Protein AF-A0A9W6DKL4-F1 (afdb_monomer_lite)

Foldseek 3Di:
DDDDPDPPPDDDPDDDDPPPPPPPPPPDDADADPLLVVLCVVFVKDKDKDWDQDPVQGIWIWIWIATNVRHTPDIDTRDRDPVSVNVVSNVCSNPVDPPPPPDDDPD

Structure (mmCIF, N/CA/C/O backbone):
data_AF-A0A9W6DKL4-F1
#
_entry.id   AF-A0A9W6DKL4-F1
#
loop_
_atom_site.group_PDB
_atom_site.id
_atom_site.type_symbol
_atom_site.label_atom_id
_atom_site.label_alt_id
_atom_site.label_comp_id
_atom_site.label_asym_id
_atom_site.label_entity_id
_atom_site.label_seq_id
_atom_site.pdbx_PDB_ins_code
_atom_site.Cartn_x
_atom_site.Cartn_y
_atom_site.Cartn_z
_atom_site.occupancy
_atom_site.B_iso_or_equiv
_atom_site.auth_seq_id
_atom_site.auth_comp_id
_atom_site.auth_asym_id
_atom_site.auth_atom_id
_atom_site.pdbx_PDB_model_num
ATOM 1 N N . MET A 1 1 ? 5.832 -33.072 57.964 1.00 39.38 1 MET A N 1
ATOM 2 C CA . MET A 1 1 ? 6.302 -31.949 57.126 1.00 39.38 1 MET A CA 1
ATOM 3 C C . MET A 1 1 ? 6.642 -32.528 55.763 1.00 39.38 1 MET A C 1
ATOM 5 O O . MET A 1 1 ? 7.641 -33.225 55.661 1.00 39.38 1 MET A O 1
ATOM 9 N N . SER A 1 2 ? 5.763 -32.367 54.771 1.00 40.06 2 SER A N 1
ATOM 10 C CA . SER A 1 2 ? 5.955 -32.940 53.431 1.00 40.06 2 SER A CA 1
ATOM 11 C C . SER A 1 2 ? 6.579 -31.891 52.517 1.00 40.06 2 SER A C 1
ATOM 13 O O . SER A 1 2 ? 5.973 -30.849 52.273 1.00 40.06 2 SER A O 1
ATOM 15 N N . ASN A 1 3 ? 7.796 -32.161 52.045 1.00 39.19 3 ASN A N 1
ATOM 16 C CA . ASN A 1 3 ? 8.484 -31.332 51.062 1.00 39.19 3 ASN A CA 1
ATOM 17 C C . ASN A 1 3 ? 7.786 -31.486 49.708 1.00 39.19 3 ASN A C 1
ATOM 19 O O . ASN A 1 3 ? 7.867 -32.538 49.076 1.00 39.19 3 ASN A O 1
ATOM 23 N N . TYR A 1 4 ? 7.102 -30.431 49.272 1.00 45.56 4 TYR A N 1
ATOM 24 C CA . TYR A 1 4 ? 6.665 -30.291 47.890 1.00 45.56 4 TYR A CA 1
ATOM 25 C C . TYR A 1 4 ? 7.901 -30.073 47.019 1.00 45.56 4 TYR A C 1
ATOM 27 O O . TYR A 1 4 ? 8.535 -29.021 47.060 1.00 45.56 4 TYR A O 1
ATOM 35 N N . ASN A 1 5 ? 8.263 -31.102 46.262 1.00 47.03 5 ASN A N 1
ATOM 36 C CA . ASN A 1 5 ? 9.305 -31.029 45.254 1.00 47.03 5 ASN A CA 1
ATOM 37 C C . ASN A 1 5 ? 8.652 -30.513 43.962 1.00 47.03 5 ASN A C 1
ATOM 39 O O . ASN A 1 5 ? 8.113 -31.289 43.176 1.00 47.03 5 ASN A O 1
ATOM 43 N N . SER A 1 6 ? 8.602 -29.192 43.790 1.00 51.09 6 SER A N 1
ATOM 44 C CA . SER A 1 6 ? 8.093 -28.576 42.564 1.00 51.09 6 SER A CA 1
ATOM 45 C C . SER A 1 6 ? 9.125 -28.753 41.451 1.00 51.09 6 SER A C 1
ATOM 47 O O . SER A 1 6 ? 10.129 -28.044 41.398 1.00 51.09 6 SER A O 1
ATOM 49 N N . SER A 1 7 ? 8.897 -29.717 40.560 1.00 53.91 7 SER A N 1
ATOM 50 C CA . SER A 1 7 ? 9.667 -29.861 39.325 1.00 53.91 7 SER A CA 1
ATOM 51 C C . SER A 1 7 ? 9.400 -28.656 38.417 1.00 53.91 7 SER A C 1
ATOM 53 O O . SER A 1 7 ? 8.356 -28.567 37.775 1.00 53.91 7 SER A O 1
ATOM 55 N N . ASN A 1 8 ? 10.346 -27.719 38.362 1.00 51.00 8 ASN A N 1
ATOM 56 C CA . ASN A 1 8 ? 10.349 -26.632 37.386 1.00 51.00 8 ASN A CA 1
ATOM 57 C C . ASN A 1 8 ? 10.599 -27.216 35.985 1.00 51.00 8 ASN A C 1
ATOM 59 O O . ASN A 1 8 ? 11.746 -27.396 35.580 1.00 51.00 8 ASN A O 1
ATOM 63 N N . MET A 1 9 ? 9.534 -27.526 35.242 1.00 50.66 9 MET A N 1
ATOM 64 C CA . MET A 1 9 ? 9.639 -27.813 33.809 1.00 50.66 9 MET A CA 1
ATOM 65 C C . MET A 1 9 ? 9.992 -26.518 33.075 1.00 50.66 9 MET A C 1
ATOM 67 O O . MET A 1 9 ? 9.141 -25.665 32.834 1.00 50.66 9 MET A O 1
ATOM 71 N N . ARG A 1 10 ? 11.273 -26.360 32.742 1.00 53.12 10 ARG A N 1
ATOM 72 C CA . ARG A 1 10 ? 11.759 -25.301 31.862 1.00 53.12 10 ARG A CA 1
ATOM 73 C C . ARG A 1 10 ? 11.658 -25.819 30.429 1.00 53.12 10 ARG A C 1
ATOM 75 O O . ARG A 1 10 ? 12.354 -26.759 30.066 1.00 53.12 10 ARG A O 1
ATOM 82 N N . ILE A 1 11 ? 10.754 -25.247 29.640 1.00 54.22 11 ILE A N 1
ATOM 83 C CA . ILE A 1 11 ? 10.677 -25.531 28.205 1.00 54.22 11 ILE A CA 1
ATOM 84 C C . ILE A 1 11 ? 11.804 -24.734 27.548 1.00 54.22 11 ILE A C 1
ATOM 86 O O . ILE A 1 11 ? 11.711 -23.515 27.414 1.00 54.22 11 ILE A O 1
ATOM 90 N N . GLU A 1 12 ? 12.891 -25.408 27.191 1.00 52.16 12 GLU A N 1
ATOM 91 C CA . GLU A 1 12 ? 13.938 -24.828 26.354 1.00 52.16 12 GLU A CA 1
ATOM 92 C C . GLU A 1 12 ? 13.532 -25.010 24.888 1.00 52.16 12 GLU A C 1
ATOM 94 O O . GLU A 1 12 ? 13.491 -26.125 24.370 1.00 52.16 12 GLU A O 1
ATOM 99 N N . LEU A 1 13 ? 13.174 -23.908 24.220 1.00 51.88 13 LEU A N 1
ATOM 100 C CA . LEU A 1 13 ? 13.002 -23.886 22.768 1.00 51.88 13 LEU A CA 1
ATOM 101 C C . LEU A 1 13 ? 14.386 -23.970 22.119 1.00 51.88 13 LEU A C 1
ATOM 103 O O . LEU A 1 13 ? 15.056 -22.957 21.925 1.00 51.88 13 LEU A O 1
ATOM 107 N N . THR A 1 14 ? 14.824 -25.180 21.788 1.00 52.75 14 THR A N 1
ATOM 108 C CA . THR A 1 14 ? 15.992 -25.379 20.931 1.00 52.75 14 THR A CA 1
ATOM 109 C C . THR A 1 14 ? 15.600 -25.085 19.487 1.00 52.75 14 THR A C 1
ATOM 111 O O . THR A 1 14 ? 14.788 -25.803 18.900 1.00 52.75 14 THR A O 1
ATOM 114 N N . SER A 1 15 ? 16.170 -24.029 18.907 1.00 54.72 15 SER A N 1
ATOM 115 C CA . SER A 1 15 ? 16.100 -23.786 17.466 1.00 54.72 15 SER A CA 1
ATOM 116 C C . SER A 1 15 ? 16.724 -24.975 16.724 1.00 54.72 15 SER A C 1
ATOM 118 O O . SER A 1 15 ? 17.831 -25.376 17.086 1.00 54.72 15 SER A O 1
ATOM 120 N N . PRO A 1 16 ? 16.072 -25.551 15.699 1.00 56.09 16 PRO A N 1
ATOM 121 C CA . PRO A 1 16 ? 16.694 -26.596 14.902 1.00 56.09 16 PRO A CA 1
ATOM 122 C C . PRO A 1 16 ? 17.849 -25.997 14.090 1.00 56.09 16 PRO A C 1
ATOM 124 O O . PRO A 1 16 ? 17.641 -25.301 13.094 1.00 56.09 16 PRO A O 1
ATOM 127 N N . GLU A 1 17 ? 19.079 -26.270 14.526 1.00 53.59 17 GLU A N 1
ATOM 128 C CA . GLU A 1 17 ? 20.277 -26.116 13.705 1.00 53.59 17 GLU A CA 1
ATOM 129 C C . GLU A 1 17 ? 20.112 -26.995 12.457 1.00 53.59 17 GLU A C 1
ATOM 131 O O . GLU A 1 17 ? 20.076 -28.219 12.550 1.00 53.59 17 GLU A O 1
ATOM 136 N N . GLY A 1 18 ? 19.959 -26.380 11.281 1.00 50.69 18 GLY A N 1
ATOM 137 C CA . GLY A 1 18 ? 20.007 -27.114 10.010 1.00 50.69 18 GLY A CA 1
ATOM 138 C C . GLY A 1 18 ? 18.943 -26.779 8.970 1.00 50.69 18 GLY A C 1
ATOM 139 O O . GLY A 1 18 ? 19.006 -27.317 7.868 1.00 50.69 18 GLY A O 1
ATOM 140 N N . SER A 1 19 ? 18.003 -25.872 9.237 1.00 50.09 19 SER A N 1
ATOM 141 C CA . SER A 1 19 ? 17.185 -25.334 8.145 1.00 50.09 19 SER A CA 1
ATOM 142 C C . SER A 1 19 ? 17.957 -24.212 7.458 1.00 50.09 19 SER A C 1
ATOM 144 O O . SER A 1 19 ? 18.018 -23.095 7.970 1.00 50.09 19 SER A O 1
ATOM 146 N N . GLN A 1 20 ? 18.536 -24.491 6.284 1.00 53.66 20 GLN A N 1
ATOM 147 C CA . GLN A 1 20 ? 18.778 -23.447 5.287 1.00 53.66 20 GLN A CA 1
ATOM 148 C C . GLN A 1 20 ? 17.408 -22.868 4.932 1.00 53.66 20 GLN A C 1
ATOM 150 O O . GLN A 1 20 ? 16.748 -23.305 3.990 1.00 53.66 20 GLN A O 1
ATOM 155 N N . HIS A 1 21 ? 16.924 -21.938 5.753 1.00 49.12 21 HIS A N 1
ATOM 156 C CA . HIS A 1 21 ? 15.763 -21.153 5.401 1.00 49.12 21 HIS A CA 1
ATOM 157 C C . HIS A 1 21 ? 16.087 -20.511 4.052 1.00 49.12 21 HIS A C 1
ATOM 159 O O . HIS A 1 21 ? 17.175 -19.938 3.924 1.00 49.12 21 HIS A O 1
ATOM 165 N N . PRO A 1 22 ? 15.199 -20.614 3.043 1.00 51.88 22 PRO A N 1
ATOM 166 C CA . PRO A 1 22 ? 15.374 -19.819 1.842 1.00 51.88 22 PRO A CA 1
ATOM 167 C C . PRO A 1 22 ? 15.579 -18.389 2.322 1.00 51.88 22 PRO A C 1
ATOM 169 O O . PRO A 1 22 ? 14.792 -17.917 3.150 1.00 51.88 22 PRO A O 1
ATOM 172 N N . VAL A 1 23 ? 16.685 -17.766 1.899 1.00 52.97 23 VAL A N 1
ATOM 173 C CA . VAL A 1 23 ? 17.002 -16.377 2.234 1.00 52.97 23 VAL A CA 1
ATOM 174 C C . VAL A 1 23 ? 15.744 -15.599 1.897 1.00 52.97 23 VAL A C 1
ATOM 176 O O . VAL A 1 23 ? 15.400 -15.465 0.721 1.00 52.97 23 VAL A O 1
ATOM 179 N N . ARG A 1 24 ? 14.981 -15.209 2.928 1.00 51.66 24 ARG A N 1
ATOM 180 C CA . ARG A 1 24 ? 13.754 -14.458 2.708 1.00 51.66 24 ARG A CA 1
ATOM 181 C C . ARG A 1 24 ? 14.208 -13.219 1.948 1.00 51.66 24 ARG A C 1
ATOM 183 O O . ARG A 1 24 ? 15.122 -12.548 2.438 1.00 51.66 24 ARG A O 1
ATOM 190 N N . PRO A 1 25 ? 13.658 -12.949 0.752 1.00 54.66 25 PRO A N 1
ATOM 191 C CA . PRO A 1 25 ? 13.979 -11.711 0.072 1.00 54.66 25 PRO A CA 1
ATOM 192 C C . PRO A 1 25 ? 13.738 -10.570 1.068 1.00 54.66 25 PRO A C 1
ATOM 194 O O . PRO A 1 25 ? 12.801 -10.677 1.870 1.00 54.66 25 PRO A O 1
ATOM 197 N N . PRO A 1 26 ? 14.605 -9.542 1.087 1.00 57.47 26 PRO A N 1
ATOM 198 C CA . PRO A 1 26 ? 14.470 -8.442 2.029 1.00 57.47 26 PRO A CA 1
ATOM 199 C C . PRO A 1 26 ? 13.029 -7.947 1.976 1.00 57.47 26 PRO A C 1
ATOM 201 O O . PRO A 1 26 ? 12.509 -7.646 0.898 1.00 57.47 26 PRO A O 1
ATOM 204 N N . VAL A 1 27 ? 12.361 -7.959 3.130 1.00 63.41 27 VAL A N 1
ATOM 205 C CA . VAL A 1 27 ? 11.001 -7.441 3.234 1.00 63.41 27 VAL A CA 1
ATOM 206 C C . VAL A 1 27 ? 11.126 -5.942 3.028 1.00 63.41 27 VAL A C 1
ATOM 208 O O . VAL A 1 27 ? 11.634 -5.231 3.888 1.00 63.41 27 VAL A O 1
ATOM 211 N N . VAL A 1 28 ? 10.758 -5.480 1.836 1.00 76.50 28 VAL A N 1
ATOM 212 C CA . VAL A 1 28 ? 10.676 -4.051 1.564 1.00 76.50 28 VAL A CA 1
ATOM 213 C C . VAL A 1 28 ? 9.355 -3.588 2.154 1.00 76.50 28 VAL A C 1
ATOM 215 O O . VAL A 1 28 ? 8.286 -3.972 1.675 1.00 76.50 28 VAL A O 1
ATOM 218 N N . GLU A 1 29 ? 9.438 -2.820 3.231 1.00 85.12 29 GLU A N 1
ATOM 219 C CA . GLU A 1 29 ? 8.281 -2.191 3.854 1.00 85.12 29 GLU A CA 1
ATOM 220 C C . GLU A 1 29 ? 7.990 -0.859 3.147 1.00 85.12 29 GLU A C 1
ATOM 222 O O . GLU A 1 29 ? 8.925 -0.117 2.828 1.00 85.12 29 GLU A O 1
ATOM 227 N N . PRO A 1 30 ? 6.720 -0.556 2.833 1.00 90.25 30 PRO A N 1
ATOM 228 C CA . PRO A 1 30 ? 6.360 0.721 2.237 1.00 90.25 30 PRO A CA 1
ATOM 229 C C . PRO A 1 30 ? 6.517 1.839 3.269 1.00 90.25 30 PRO A C 1
ATOM 231 O O . PRO A 1 30 ? 6.119 1.688 4.423 1.00 90.25 30 PRO A O 1
ATOM 234 N N . GLN A 1 31 ? 7.043 2.985 2.845 1.00 95.19 31 GLN 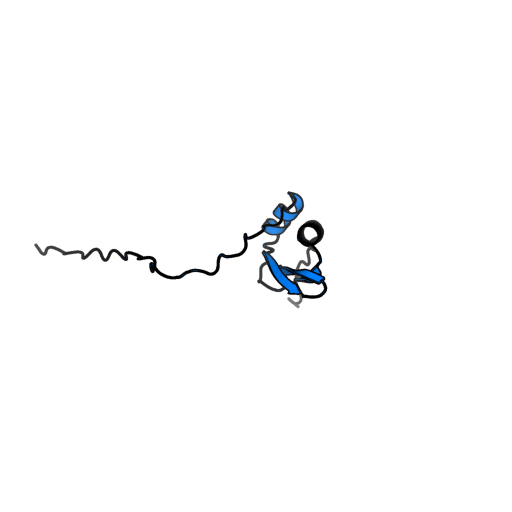A N 1
ATOM 235 C CA . GLN A 1 31 ? 7.038 4.189 3.669 1.00 95.19 31 GLN A CA 1
ATOM 236 C C . GLN A 1 31 ? 5.651 4.825 3.607 1.00 95.19 31 GLN A C 1
ATOM 238 O O . GLN A 1 31 ? 5.211 5.323 2.566 1.00 95.19 31 GLN A O 1
ATOM 243 N N . LEU A 1 32 ? 4.940 4.774 4.729 1.00 95.25 32 LEU A N 1
ATOM 244 C CA . LEU A 1 32 ? 3.623 5.376 4.850 1.00 95.25 32 LEU A CA 1
ATOM 245 C C . LEU A 1 32 ? 3.737 6.860 5.210 1.00 95.25 32 LEU A C 1
ATOM 247 O O . LEU A 1 32 ? 4.624 7.282 5.949 1.00 95.25 32 LEU A O 1
ATOM 251 N N . THR A 1 33 ? 2.826 7.673 4.685 1.00 97.06 33 THR A N 1
ATOM 252 C CA . THR A 1 33 ? 2.655 9.047 5.156 1.00 97.06 33 THR A CA 1
ATOM 253 C C . THR A 1 33 ? 2.000 9.039 6.534 1.00 97.06 33 THR A C 1
ATOM 255 O O . THR A 1 33 ? 1.255 8.123 6.881 1.00 97.06 33 THR A O 1
ATOM 258 N N . ILE A 1 34 ? 2.192 10.113 7.302 1.00 97.19 34 ILE A N 1
ATOM 259 C CA . ILE A 1 34 ? 1.567 10.273 8.627 1.00 97.19 34 ILE A CA 1
ATOM 260 C C . ILE A 1 34 ? 0.037 10.113 8.548 1.00 97.19 34 ILE A C 1
ATOM 262 O O . ILE A 1 34 ? -0.578 9.524 9.434 1.00 97.19 34 ILE A O 1
ATOM 266 N N . ALA A 1 35 ? -0.590 10.619 7.482 1.00 94.81 35 ALA A N 1
ATOM 267 C CA . ALA A 1 35 ? -2.033 10.508 7.281 1.00 94.81 35 ALA A CA 1
ATOM 268 C C . ALA A 1 35 ? -2.467 9.063 6.976 1.00 94.81 35 ALA A C 1
ATOM 270 O O . ALA A 1 35 ? -3.463 8.594 7.531 1.00 94.81 35 ALA A O 1
ATOM 271 N N . ALA A 1 36 ? -1.706 8.347 6.143 1.00 95.56 36 ALA A N 1
ATOM 272 C CA . ALA A 1 36 ? -1.945 6.939 5.858 1.00 95.56 36 ALA A CA 1
ATOM 273 C C . ALA A 1 36 ? -1.787 6.069 7.116 1.00 95.56 36 ALA A C 1
ATOM 275 O O . ALA A 1 36 ? -2.672 5.265 7.410 1.00 95.56 36 ALA A O 1
ATOM 276 N N . GLU A 1 37 ? -0.717 6.267 7.893 1.00 95.88 37 GLU A N 1
ATOM 277 C CA . GLU A 1 37 ? -0.496 5.572 9.169 1.00 95.88 37 GLU A CA 1
ATOM 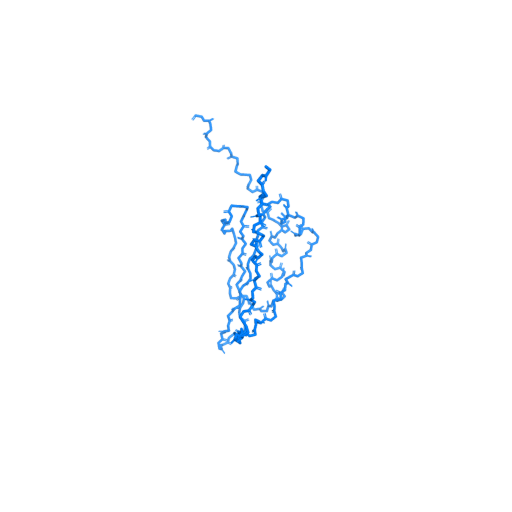278 C C . GLU A 1 37 ? -1.627 5.845 10.161 1.00 95.88 37 GLU A C 1
ATOM 280 O O . GLU A 1 37 ? -2.189 4.916 10.745 1.00 95.88 37 GLU A O 1
ATOM 285 N N . TYR A 1 38 ? -2.008 7.117 10.313 1.00 95.12 38 TYR A N 1
ATOM 286 C CA . TYR A 1 38 ? -3.098 7.515 11.194 1.00 95.12 38 TYR A CA 1
ATOM 287 C C . TYR A 1 38 ? -4.410 6.822 10.819 1.00 95.12 38 TYR A C 1
ATOM 289 O O . TYR A 1 38 ? -5.073 6.2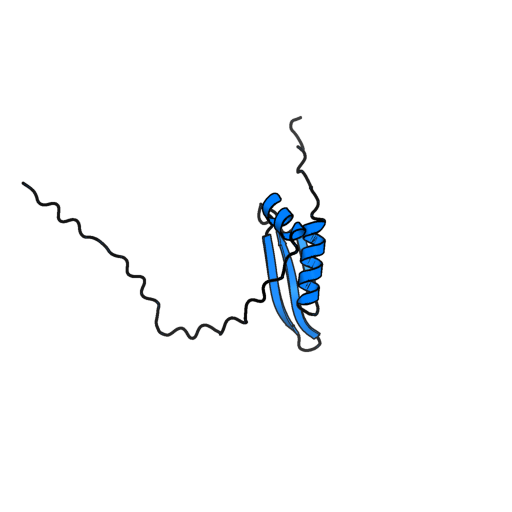64 11.691 1.00 95.12 38 TYR A O 1
ATOM 297 N N . ASN A 1 39 ? -4.780 6.811 9.535 1.00 93.38 39 ASN A N 1
ATOM 298 C CA . ASN A 1 39 ? -6.005 6.155 9.080 1.00 93.38 39 ASN A CA 1
ATOM 299 C C . ASN A 1 39 ? -5.932 4.631 9.224 1.00 93.38 39 ASN A C 1
ATOM 301 O O . ASN A 1 39 ? -6.924 4.011 9.610 1.00 93.38 39 ASN A O 1
ATOM 305 N N . MET A 1 40 ? -4.764 4.029 8.987 1.00 93.88 40 MET A N 1
ATOM 306 C CA . MET A 1 40 ? -4.554 2.598 9.186 1.00 93.88 40 MET A CA 1
ATOM 307 C C . MET A 1 40 ? -4.845 2.196 10.638 1.00 93.88 40 MET A C 1
ATOM 309 O O . MET A 1 40 ? -5.631 1.281 10.882 1.00 93.88 40 MET A O 1
ATOM 313 N N . VAL A 1 41 ? -4.299 2.945 11.603 1.00 94.62 41 VAL A N 1
ATOM 314 C CA . VAL A 1 41 ? -4.545 2.727 13.037 1.00 94.62 41 VAL A CA 1
ATOM 315 C C . VAL A 1 41 ? -5.990 3.061 13.414 1.00 94.62 41 VAL A C 1
ATOM 317 O O . VAL A 1 41 ? -6.652 2.267 14.080 1.00 94.62 41 VAL A O 1
ATOM 320 N N . ARG A 1 42 ? -6.508 4.213 12.970 1.00 92.94 42 ARG A N 1
ATOM 321 C CA . ARG A 1 42 ? -7.855 4.702 13.305 1.00 92.94 42 ARG A CA 1
ATOM 322 C C . ARG A 1 42 ? -8.954 3.735 12.876 1.00 92.94 42 ARG A C 1
ATOM 324 O O . ARG A 1 42 ? -9.930 3.571 13.605 1.00 92.94 42 ARG A O 1
ATOM 331 N N . TYR A 1 43 ? -8.811 3.126 11.702 1.00 90.88 43 TYR A N 1
ATOM 332 C CA . TYR A 1 43 ? -9.829 2.254 11.116 1.00 90.88 43 TYR A CA 1
ATOM 333 C C . TYR A 1 43 ? -9.492 0.761 11.228 1.00 90.88 43 TYR A C 1
ATOM 335 O O . TYR A 1 43 ? -10.283 -0.069 10.781 1.00 90.88 43 TYR A O 1
ATOM 343 N N . GLY A 1 44 ? -8.358 0.405 11.844 1.00 92.94 44 GLY A N 1
ATOM 344 C CA . GLY A 1 44 ? -7.918 -0.984 11.997 1.00 92.94 44 GLY A CA 1
ATOM 345 C C . GLY A 1 44 ? -7.646 -1.676 10.661 1.00 92.94 44 GLY A C 1
ATOM 346 O O . GLY A 1 44 ? -7.918 -2.861 10.518 1.00 92.94 44 GLY A O 1
ATOM 347 N N . VAL A 1 45 ? -7.171 -0.928 9.669 1.00 94.12 45 VAL A N 1
ATOM 348 C CA . VAL A 1 45 ? -6.909 -1.433 8.318 1.00 94.12 45 VAL A CA 1
ATOM 349 C C . VAL A 1 45 ? -5.562 -2.150 8.307 1.00 94.12 45 VAL A C 1
ATOM 351 O O . VAL A 1 45 ? -4.611 -1.708 8.943 1.00 94.12 45 VAL A O 1
ATOM 354 N N . ALA A 1 46 ? -5.464 -3.246 7.563 1.00 94.88 46 ALA A N 1
ATOM 355 C CA . ALA A 1 46 ? -4.213 -3.964 7.341 1.00 94.88 46 ALA A CA 1
ATOM 356 C C . ALA A 1 46 ? -3.912 -4.053 5.843 1.00 94.88 46 ALA A C 1
ATOM 358 O O . ALA A 1 46 ? -4.818 -3.986 5.015 1.00 94.88 46 ALA A O 1
ATOM 359 N N . TYR A 1 47 ? -2.649 -4.241 5.467 1.00 95.25 47 TYR A N 1
ATOM 360 C CA . TYR A 1 47 ? -2.270 -4.444 4.071 1.00 95.25 47 TYR A CA 1
ATOM 361 C C . TYR A 1 47 ? -1.296 -5.611 3.913 1.00 95.25 47 TYR A C 1
ATOM 363 O O . TYR A 1 47 ? -0.575 -5.984 4.835 1.00 95.25 47 TYR A O 1
ATOM 371 N N . GLY A 1 48 ? -1.286 -6.191 2.716 1.00 94.19 48 GLY A N 1
ATOM 372 C CA . GLY A 1 48 ? -0.338 -7.208 2.290 1.00 94.19 48 GLY A CA 1
ATOM 373 C C . GLY A 1 48 ? 0.239 -6.850 0.928 1.00 94.19 48 GLY A C 1
ATOM 374 O O . GLY A 1 48 ? -0.496 -6.493 0.005 1.00 94.19 48 GLY A O 1
ATOM 375 N N . ILE A 1 49 ? 1.559 -6.965 0.803 1.00 93.94 49 ILE A N 1
ATO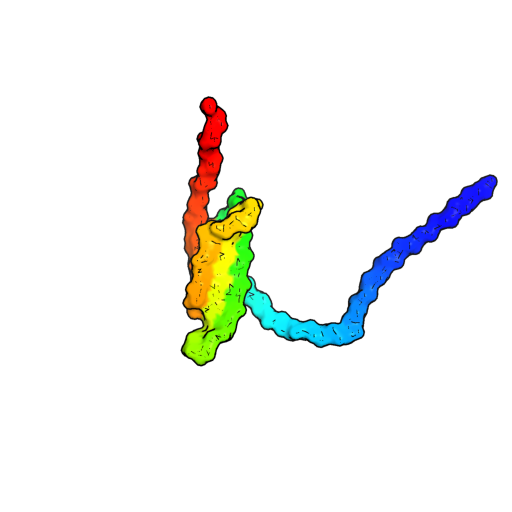M 376 C CA . ILE A 1 49 ? 2.275 -6.812 -0.462 1.00 93.94 49 ILE A CA 1
ATOM 377 C C . ILE A 1 49 ? 2.935 -8.146 -0.779 1.00 93.94 49 ILE A C 1
ATOM 379 O O . ILE A 1 49 ? 3.636 -8.723 0.048 1.00 93.94 49 ILE A O 1
ATOM 383 N N . SER A 1 50 ? 2.709 -8.635 -1.989 1.00 92.69 50 SER A N 1
ATOM 384 C CA . SER A 1 50 ? 3.400 -9.807 -2.522 1.00 92.69 50 SER A CA 1
ATOM 385 C C . SER A 1 50 ? 4.038 -9.458 -3.855 1.00 92.69 50 SER A C 1
ATOM 387 O O . SER A 1 50 ? 3.558 -8.576 -4.569 1.00 92.69 50 SER A O 1
ATOM 389 N N . SER A 1 51 ? 5.125 -10.142 -4.190 1.00 91.94 51 SER A N 1
ATOM 390 C CA . SER A 1 51 ? 5.773 -10.033 -5.489 1.00 91.94 51 SER A CA 1
ATOM 391 C C . SER A 1 51 ? 5.813 -11.390 -6.179 1.00 91.94 51 SER A C 1
ATOM 393 O O . SER A 1 51 ? 5.872 -12.436 -5.533 1.00 91.94 51 SER A O 1
ATOM 395 N N . HIS A 1 52 ? 5.769 -11.369 -7.504 1.00 90.12 52 HIS A N 1
ATOM 396 C CA . HIS A 1 52 ? 6.104 -12.509 -8.345 1.00 90.12 52 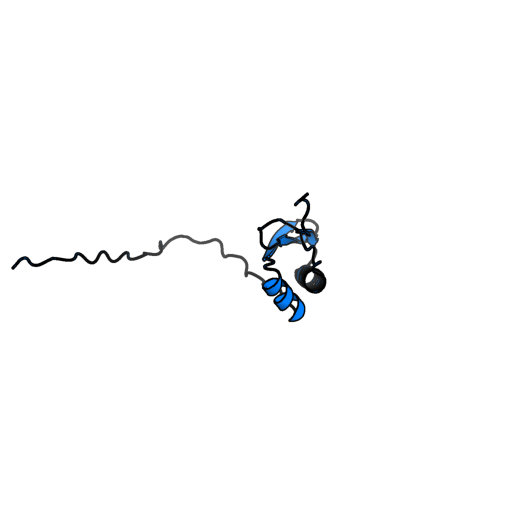HIS A CA 1
ATOM 397 C C . HIS A 1 52 ? 6.966 -12.022 -9.503 1.00 90.12 52 HIS A C 1
ATOM 399 O O . HIS A 1 52 ? 6.843 -10.877 -9.941 1.00 90.12 52 HIS A O 1
ATOM 405 N N . PHE A 1 53 ? 7.862 -12.880 -9.973 1.00 91.25 53 PHE A N 1
ATOM 406 C CA . PHE A 1 53 ? 8.645 -12.596 -11.163 1.00 91.25 53 PHE A CA 1
ATOM 407 C C . PHE A 1 53 ? 7.878 -13.075 -12.393 1.00 91.25 53 PHE A C 1
ATOM 409 O O . PHE A 1 53 ? 7.408 -14.211 -12.428 1.00 91.25 53 PHE A O 1
ATOM 416 N N . ASP A 1 54 ? 7.756 -12.198 -13.378 1.00 91.94 54 ASP A N 1
ATOM 417 C CA . ASP A 1 54 ? 7.237 -12.483 -14.706 1.00 91.94 54 ASP A CA 1
ATOM 418 C C . ASP A 1 54 ? 8.374 -12.304 -15.721 1.00 91.94 54 ASP A C 1
ATOM 420 O O . ASP A 1 54 ? 9.105 -11.316 -15.675 1.00 91.94 54 ASP A O 1
ATOM 424 N N . GLU A 1 55 ? 8.548 -13.258 -16.634 1.00 92.62 55 GLU A N 1
ATOM 425 C CA . GLU A 1 55 ? 9.670 -13.248 -17.585 1.00 92.62 55 GLU A CA 1
ATOM 426 C C . GLU A 1 55 ? 9.616 -12.075 -18.577 1.00 92.62 55 GLU A C 1
ATOM 428 O O . GLU A 1 55 ? 10.652 -11.642 -19.075 1.00 92.62 55 GLU A O 1
ATOM 433 N N . THR A 1 56 ? 8.423 -11.540 -18.853 1.00 93.19 56 THR A N 1
ATOM 434 C CA . THR A 1 56 ? 8.219 -10.424 -19.788 1.00 93.19 56 THR A CA 1
ATOM 435 C C . THR A 1 56 ? 8.324 -9.076 -19.081 1.00 93.19 56 THR A C 1
ATOM 437 O O . THR A 1 56 ? 8.881 -8.123 -19.626 1.00 93.19 56 THR A O 1
ATOM 440 N N . TYR A 1 57 ? 7.777 -8.982 -17.870 1.00 89.12 57 TYR A N 1
ATOM 441 C CA . TYR A 1 57 ? 7.594 -7.712 -17.164 1.00 89.12 57 TYR A CA 1
ATOM 442 C C . TYR A 1 57 ? 8.526 -7.520 -15.960 1.00 89.12 57 TYR A C 1
ATOM 444 O O . TYR A 1 57 ? 8.543 -6.445 -15.358 1.00 89.12 57 TYR A O 1
ATOM 452 N N . GLY A 1 58 ? 9.315 -8.534 -15.606 1.00 91.25 58 GLY A N 1
ATOM 453 C CA . GLY A 1 58 ? 10.162 -8.540 -14.421 1.00 91.25 58 GLY A CA 1
ATOM 454 C C . GLY A 1 58 ? 9.354 -8.708 -13.133 1.00 91.25 58 GLY A C 1
ATOM 455 O O . GLY A 1 58 ? 8.352 -9.418 -13.083 1.00 91.25 58 GLY A O 1
ATOM 456 N N . THR A 1 59 ? 9.798 -8.071 -12.049 1.00 91.50 59 THR A N 1
ATOM 457 C CA . THR A 1 59 ? 9.115 -8.167 -10.751 1.00 91.50 59 THR A CA 1
ATOM 458 C C . THR A 1 59 ? 7.798 -7.394 -10.759 1.00 91.50 59 THR A C 1
ATOM 460 O O . THR A 1 59 ? 7.779 -6.162 -10.815 1.00 91.50 59 THR A O 1
ATOM 463 N N . LEU A 1 60 ? 6.697 -8.126 -10.615 1.00 93.12 60 LEU A N 1
ATOM 464 C CA . LEU A 1 60 ? 5.348 -7.599 -10.484 1.00 93.12 60 LEU A CA 1
ATOM 465 C C . LEU A 1 60 ? 4.874 -7.693 -9.039 1.00 93.12 60 LEU A C 1
ATOM 467 O O . LEU A 1 60 ? 5.000 -8.730 -8.387 1.00 93.12 60 LEU A O 1
ATOM 471 N N . TYR A 1 61 ? 4.255 -6.622 -8.557 1.00 94.38 61 TYR A N 1
ATOM 472 C CA . TYR A 1 61 ? 3.711 -6.555 -7.209 1.00 94.38 61 TYR A CA 1
ATOM 473 C C . TYR A 1 61 ? 2.186 -6.666 -7.213 1.00 94.38 61 TYR A C 1
ATOM 475 O O . TYR A 1 61 ? 1.497 -6.244 -8.146 1.00 94.38 61 TYR A O 1
ATOM 483 N N . THR A 1 62 ? 1.661 -7.249 -6.142 1.00 95.00 62 THR A N 1
ATOM 484 C CA . THR A 1 62 ? 0.242 -7.243 -5.798 1.00 95.00 62 THR A CA 1
ATOM 485 C C . THR A 1 62 ? 0.077 -6.589 -4.438 1.00 95.00 62 THR A C 1
ATOM 487 O O . THR A 1 62 ? 0.699 -7.020 -3.467 1.00 95.00 62 THR A O 1
ATOM 490 N N . LEU A 1 63 ? -0.779 -5.573 -4.386 1.00 95.31 63 LEU A N 1
ATOM 491 C CA . LEU A 1 63 ? -1.213 -4.892 -3.177 1.00 95.31 63 LEU A CA 1
ATOM 492 C C . LEU A 1 63 ? -2.614 -5.373 -2.808 1.00 95.31 63 LEU A C 1
ATOM 494 O O . LEU A 1 63 ? -3.518 -5.368 -3.647 1.00 95.31 63 LEU A O 1
ATOM 498 N N . GLN A 1 64 ? -2.803 -5.749 -1.549 1.00 96.06 64 GLN A N 1
ATOM 499 C CA . GLN A 1 64 ? -4.110 -6.055 -0.990 1.00 96.06 64 GLN A CA 1
ATOM 500 C C . GLN A 1 64 ? -4.305 -5.296 0.318 1.00 96.06 64 GLN A C 1
ATOM 502 O O . GLN A 1 64 ? -3.397 -5.258 1.142 1.00 96.06 64 GLN A O 1
ATOM 507 N N . VAL A 1 65 ? -5.475 -4.688 0.502 1.00 94.81 65 VAL A N 1
ATOM 508 C CA . VAL A 1 65 ? -5.834 -3.960 1.724 1.00 94.81 65 VAL A CA 1
ATOM 509 C C . VAL A 1 65 ? -7.089 -4.582 2.312 1.00 94.81 65 VAL A C 1
ATOM 511 O O . VAL A 1 65 ? -8.040 -4.872 1.584 1.00 94.81 65 VAL A O 1
ATOM 514 N N . TYR A 1 66 ? -7.077 -4.783 3.621 1.00 94.31 66 TYR A N 1
ATOM 515 C CA . TYR A 1 66 ? -8.099 -5.459 4.401 1.00 94.31 66 TYR A CA 1
ATOM 516 C C . TYR A 1 66 ? -8.675 -4.501 5.436 1.00 94.31 66 TYR A C 1
ATOM 518 O O . TYR A 1 66 ? -7.936 -3.721 6.036 1.00 94.31 66 TYR A O 1
ATOM 526 N N . ASP A 1 67 ? -9.983 -4.551 5.655 1.00 91.88 67 ASP A N 1
ATOM 527 C CA . ASP A 1 67 ? -10.590 -3.859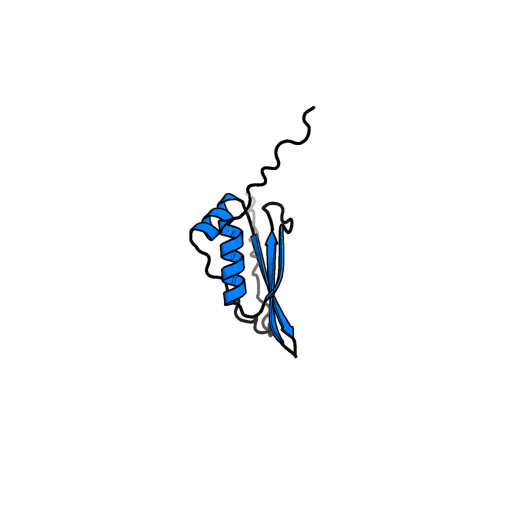 6.788 1.00 91.88 67 ASP A CA 1
ATOM 528 C C . ASP A 1 67 ? -10.244 -4.523 8.131 1.00 91.88 67 ASP A C 1
ATOM 530 O O . ASP A 1 67 ? -9.560 -5.547 8.204 1.00 91.88 67 ASP A O 1
ATOM 534 N N . ARG A 1 68 ? -10.785 -3.950 9.208 1.00 92.25 68 ARG A N 1
ATOM 535 C CA . ARG A 1 68 ? -10.642 -4.456 10.579 1.00 92.25 68 ARG A CA 1
ATOM 536 C C . ARG A 1 68 ? -11.147 -5.879 10.812 1.00 92.25 68 ARG A C 1
ATOM 538 O O . ARG A 1 68 ? -10.788 -6.479 11.819 1.00 92.25 68 ARG A O 1
ATOM 545 N N . ASN A 1 69 ? -12.003 -6.394 9.933 1.00 92.31 69 ASN A N 1
ATOM 546 C CA . ASN A 1 69 ? -12.541 -7.749 9.998 1.00 92.31 69 ASN A CA 1
ATOM 547 C C . ASN A 1 69 ? -11.724 -8.719 9.126 1.00 92.31 69 ASN A C 1
ATOM 549 O O . ASN A 1 69 ? -12.070 -9.895 9.025 1.00 92.31 69 ASN A O 1
ATOM 553 N N . GLY A 1 70 ? -10.652 -8.240 8.484 1.00 91.44 70 GLY A N 1
ATOM 554 C CA . GLY A 1 70 ? -9.854 -9.013 7.540 1.00 91.44 70 GLY A CA 1
ATOM 555 C C . GLY A 1 70 ? -10.508 -9.162 6.164 1.00 91.44 70 GLY A C 1
ATOM 556 O O . GLY A 1 70 ? -10.052 -9.981 5.366 1.00 91.44 70 GLY A O 1
ATOM 557 N N . VAL A 1 71 ? -11.563 -8.397 5.857 1.00 91.62 71 VAL A N 1
ATOM 558 C CA . VAL A 1 71 ? -12.242 -8.447 4.557 1.00 91.62 71 VAL A CA 1
ATOM 559 C C . VAL A 1 71 ? -11.461 -7.601 3.547 1.00 91.62 71 VAL A C 1
ATOM 561 O O . VAL A 1 71 ? -11.159 -6.439 3.824 1.00 91.62 71 VAL A O 1
ATOM 564 N N . PRO A 1 72 ? -11.101 -8.146 2.372 1.00 91.12 72 PRO A N 1
ATOM 565 C CA . PRO A 1 72 ? -10.336 -7.407 1.375 1.00 91.12 72 PRO A CA 1
ATOM 566 C C . PRO A 1 72 ? -11.183 -6.302 0.725 1.00 91.12 72 PRO A C 1
ATOM 568 O O . PRO A 1 72 ? -12.150 -6.590 0.024 1.00 91.12 72 PRO A O 1
ATOM 571 N N . ASN A 1 73 ? -10.760 -5.048 0.891 1.00 88.81 73 ASN A N 1
ATOM 572 C CA . ASN A 1 73 ? -11.424 -3.859 0.339 1.00 88.81 73 ASN A CA 1
ATOM 573 C C . ASN A 1 73 ? -10.719 -3.271 -0.889 1.00 88.81 73 ASN A C 1
ATOM 575 O O . ASN A 1 73 ? -11.338 -2.550 -1.671 1.00 88.81 73 ASN A O 1
ATOM 579 N N . LEU A 1 74 ? -9.437 -3.584 -1.086 1.00 91.50 74 LEU A N 1
ATOM 580 C CA . LEU A 1 74 ? -8.695 -3.236 -2.296 1.00 91.50 74 LEU A CA 1
ATOM 581 C C . LEU A 1 74 ? -7.813 -4.407 -2.711 1.00 91.50 74 LEU A C 1
ATOM 583 O O . LEU A 1 74 ? -7.133 -5.007 -1.879 1.00 91.50 74 LEU A O 1
ATOM 587 N N . ARG A 1 75 ? -7.772 -4.684 -4.015 1.00 94.44 75 ARG A N 1
ATOM 588 C CA . ARG A 1 75 ? -6.776 -5.564 -4.625 1.00 94.44 75 ARG A CA 1
ATOM 589 C C . ARG A 1 75 ? -6.287 -4.946 -5.925 1.00 94.44 75 ARG A C 1
ATOM 591 O O . ARG A 1 75 ? -7.063 -4.802 -6.865 1.00 94.44 75 ARG A O 1
ATOM 598 N N . VAL A 1 76 ? -4.999 -4.628 -5.987 1.00 93.88 76 VAL A N 1
ATOM 599 C CA . VAL A 1 76 ? -4.344 -4.135 -7.201 1.00 93.88 76 VAL A CA 1
ATOM 600 C C . VAL A 1 76 ? -3.220 -5.091 -7.569 1.00 93.88 76 VAL A C 1
ATOM 602 O O . VAL A 1 76 ? -2.372 -5.420 -6.745 1.00 93.88 76 VAL A O 1
ATOM 605 N N . GLN A 1 77 ? -3.240 -5.578 -8.806 1.00 94.00 77 GLN A N 1
ATOM 606 C CA . GLN A 1 77 ? -2.302 -6.578 -9.314 1.00 94.00 77 GLN A CA 1
ATOM 607 C C . GLN A 1 77 ? -1.442 -6.000 -10.432 1.00 94.00 77 GLN A C 1
ATOM 609 O O . GLN A 1 77 ? -1.804 -4.995 -11.041 1.00 94.00 77 GLN A O 1
ATOM 614 N N . ARG A 1 78 ? -0.342 -6.698 -10.741 1.00 92.31 78 ARG A N 1
ATOM 615 C CA . ARG A 1 78 ? 0.563 -6.369 -11.855 1.00 92.31 78 ARG A CA 1
ATOM 616 C C . ARG A 1 78 ? 1.123 -4.945 -11.756 1.00 92.31 78 ARG A C 1
ATOM 618 O O . ARG A 1 78 ? 1.269 -4.253 -12.759 1.00 92.31 78 ARG A O 1
ATOM 625 N N . ILE A 1 79 ? 1.434 -4.504 -10.537 1.00 93.38 79 ILE A N 1
ATOM 626 C CA . ILE A 1 79 ? 2.057 -3.202 -10.304 1.00 93.38 79 ILE A CA 1
ATOM 627 C C . ILE A 1 79 ? 3.542 -3.317 -10.644 1.00 93.38 79 ILE A C 1
ATOM 629 O O . ILE A 1 79 ? 4.248 -4.162 -10.090 1.00 93.38 79 ILE A O 1
ATOM 633 N N . LEU A 1 80 ? 4.012 -2.448 -11.534 1.00 92.38 80 LEU A N 1
ATOM 634 C CA . LEU A 1 80 ? 5.422 -2.338 -11.885 1.00 92.38 80 LEU A CA 1
ATOM 635 C C . LEU A 1 80 ? 6.140 -1.422 -10.891 1.00 92.38 80 LEU A C 1
ATOM 637 O O . LEU A 1 80 ? 5.838 -0.232 -10.796 1.00 92.38 80 LEU A O 1
ATOM 641 N N . GLY A 1 81 ? 7.118 -1.987 -10.183 1.00 89.88 81 GLY A N 1
ATOM 642 C CA . GLY A 1 81 ? 7.979 -1.261 -9.253 1.00 89.88 81 GLY A CA 1
ATOM 643 C C . GLY A 1 81 ? 7.356 -1.002 -7.878 1.00 89.88 81 GLY A C 1
ATOM 644 O O . GLY A 1 81 ? 6.195 -0.620 -7.737 1.00 89.88 81 GLY A O 1
ATOM 645 N N . PHE A 1 82 ? 8.175 -1.156 -6.837 1.00 90.44 82 PHE A N 1
ATOM 646 C CA . PHE A 1 82 ? 7.727 -1.025 -5.451 1.00 90.44 82 PHE A CA 1
ATOM 647 C C . PHE A 1 82 ? 7.260 0.397 -5.092 1.00 90.44 82 PHE A C 1
ATOM 649 O O . PHE A 1 82 ? 6.252 0.562 -4.416 1.00 90.44 82 PHE A O 1
ATOM 656 N N . GLY A 1 83 ? 7.901 1.444 -5.625 1.00 93.00 83 GLY A N 1
ATOM 657 C CA . GLY A 1 83 ? 7.466 2.829 -5.382 1.00 93.00 83 GLY A CA 1
ATOM 658 C C . GLY A 1 83 ? 6.053 3.140 -5.903 1.00 93.00 83 GLY A C 1
ATOM 659 O O . GLY A 1 83 ? 5.374 4.024 -5.385 1.00 93.00 83 GLY A O 1
ATOM 660 N N . ALA A 1 84 ? 5.560 2.407 -6.910 1.00 94.44 84 ALA A N 1
ATOM 661 C CA . ALA A 1 84 ? 4.169 2.528 -7.345 1.00 94.44 84 ALA A CA 1
ATOM 662 C C . ALA A 1 84 ? 3.197 1.875 -6.349 1.00 94.44 84 ALA A C 1
ATOM 664 O O . ALA A 1 84 ? 2.120 2.424 -6.124 1.00 94.44 84 ALA A O 1
ATOM 665 N N . VAL A 1 85 ? 3.598 0.763 -5.720 1.00 94.94 85 VAL A N 1
ATOM 666 C CA . VAL A 1 85 ? 2.849 0.120 -4.628 1.00 94.94 85 VAL A CA 1
ATOM 667 C C . VAL A 1 85 ? 2.712 1.077 -3.448 1.00 94.94 85 VAL A C 1
ATOM 669 O O . VAL A 1 85 ? 1.602 1.296 -2.973 1.00 94.94 85 VAL A O 1
ATOM 672 N N . GLU A 1 86 ? 3.818 1.695 -3.026 1.00 95.44 86 GLU A N 1
ATOM 673 C CA . GLU A 1 86 ? 3.848 2.651 -1.912 1.00 95.44 86 GLU A CA 1
ATOM 674 C C . GLU A 1 86 ? 2.917 3.846 -2.157 1.00 95.44 86 GLU A C 1
ATOM 676 O O . GLU A 1 86 ? 2.079 4.169 -1.315 1.00 95.44 86 GLU A O 1
ATOM 681 N N . ARG A 1 87 ? 2.992 4.471 -3.340 1.00 96.00 87 ARG A N 1
ATOM 682 C CA . ARG A 1 87 ? 2.103 5.592 -3.689 1.00 96.00 87 ARG A CA 1
ATOM 683 C C . ARG A 1 87 ? 0.632 5.192 -3.717 1.00 96.00 87 ARG A C 1
ATOM 685 O O . ARG A 1 87 ? -0.204 5.958 -3.250 1.00 96.00 87 ARG A O 1
ATOM 692 N N . GLN A 1 88 ? 0.306 4.018 -4.261 1.00 95.06 88 GLN A N 1
ATOM 693 C CA . GLN A 1 88 ? -1.077 3.537 -4.291 1.00 95.06 88 GLN A CA 1
ATOM 694 C C . GLN A 1 88 ? -1.608 3.236 -2.891 1.00 95.06 88 GLN A C 1
ATOM 696 O O . GLN A 1 88 ? -2.742 3.599 -2.588 1.00 95.06 88 GLN A O 1
ATOM 701 N N . LEU A 1 89 ? -0.792 2.610 -2.041 1.00 96.19 89 LEU A N 1
ATOM 702 C CA . LEU A 1 89 ? -1.153 2.318 -0.659 1.00 96.19 89 LEU A CA 1
ATOM 703 C C . LEU A 1 89 ? -1.411 3.607 0.126 1.00 96.19 89 LEU A C 1
ATOM 705 O O . LEU A 1 89 ? -2.469 3.734 0.736 1.00 96.19 89 LEU A O 1
ATOM 709 N N . ASN A 1 90 ? -0.499 4.580 0.047 1.00 97.12 90 ASN A N 1
ATOM 710 C CA . ASN A 1 90 ? -0.672 5.880 0.694 1.00 97.12 90 ASN A CA 1
ATOM 711 C C . ASN A 1 90 ? -1.934 6.587 0.206 1.00 97.12 90 ASN A C 1
ATOM 713 O O . ASN A 1 90 ? -2.788 6.940 1.012 1.00 97.12 90 ASN A O 1
ATOM 717 N N . HIS A 1 91 ? -2.107 6.704 -1.112 1.00 95.81 91 HIS A N 1
ATOM 718 C CA . HIS A 1 91 ? -3.281 7.356 -1.681 1.00 95.81 91 HIS A CA 1
ATOM 719 C C . HIS A 1 91 ? -4.590 6.694 -1.229 1.00 95.81 91 HIS A C 1
ATOM 721 O O . HIS A 1 91 ? -5.545 7.386 -0.877 1.00 95.81 91 HIS A O 1
ATOM 727 N N . TYR A 1 92 ? -4.640 5.361 -1.205 1.00 94.50 92 TYR A N 1
ATOM 728 C CA . TYR A 1 92 ? -5.822 4.636 -0.756 1.00 94.50 92 TYR A CA 1
ATOM 729 C C . TYR A 1 92 ? -6.093 4.819 0.742 1.00 94.50 92 TYR A C 1
ATOM 731 O O . TYR A 1 92 ? -7.238 5.054 1.115 1.00 94.50 92 TYR A O 1
ATOM 739 N N . LEU A 1 93 ? -5.070 4.737 1.600 1.00 95.00 93 LEU A N 1
ATOM 740 C CA . LEU A 1 93 ? -5.226 4.888 3.051 1.00 95.00 93 LEU A CA 1
ATOM 741 C C . LEU A 1 93 ? -5.579 6.323 3.454 1.00 95.00 93 LEU A C 1
ATOM 743 O O . LEU A 1 93 ? -6.408 6.528 4.338 1.00 95.00 93 LEU A O 1
ATOM 747 N N . GLU A 1 94 ? -5.004 7.324 2.793 1.00 95.12 94 GLU A N 1
ATOM 748 C CA . GLU A 1 94 ? -5.331 8.739 3.010 1.00 95.12 94 GLU A CA 1
ATOM 749 C C . GLU A 1 94 ? -6.790 9.050 2.664 1.00 95.12 94 GLU A C 1
ATOM 751 O O . GLU A 1 94 ? -7.434 9.839 3.352 1.00 95.12 94 GLU A O 1
ATOM 756 N N . ASN A 1 95 ? -7.323 8.381 1.640 1.00 92.12 95 ASN A N 1
ATOM 757 C CA . ASN A 1 95 ? -8.703 8.527 1.179 1.00 92.12 95 ASN A CA 1
ATOM 758 C C . ASN A 1 95 ? -9.607 7.374 1.640 1.00 92.12 95 ASN A C 1
ATOM 760 O O . ASN A 1 95 ? -10.680 7.184 1.062 1.00 92.12 95 ASN A O 1
ATOM 764 N N . TYR A 1 96 ? -9.182 6.585 2.638 1.00 86.75 96 TYR A N 1
ATOM 765 C CA . TYR A 1 96 ? -9.888 5.365 3.023 1.00 86.75 96 TYR A CA 1
ATOM 766 C C . TYR A 1 96 ? -11.333 5.705 3.410 1.00 86.75 96 TYR A C 1
ATOM 768 O O . TYR A 1 96 ? -11.549 6.473 4.356 1.00 86.75 96 TYR A O 1
ATOM 776 N N . PRO A 1 97 ? -12.333 5.190 2.672 1.00 70.12 97 PRO A N 1
ATOM 777 C CA . PRO A 1 97 ? -13.702 5.632 2.843 1.00 70.12 97 PRO A CA 1
ATOM 778 C C . PRO A 1 97 ? -14.244 5.154 4.188 1.00 70.12 97 PRO A C 1
ATOM 780 O O . PRO A 1 97 ? -14.199 3.967 4.511 1.00 70.12 97 PRO A O 1
ATOM 783 N N . VAL A 1 98 ? -14.845 6.081 4.935 1.00 60.47 98 VAL A N 1
ATOM 784 C CA . VAL A 1 98 ? -15.733 5.768 6.055 1.00 60.47 98 VAL A CA 1
ATOM 785 C C . VAL A 1 98 ? -17.006 5.175 5.458 1.00 60.47 98 VAL A C 1
ATOM 787 O O . VAL A 1 98 ? -18.017 5.852 5.310 1.00 60.47 98 VAL A O 1
ATOM 790 N N . ARG A 1 99 ? -16.982 3.899 5.071 1.00 52.09 99 ARG A N 1
ATOM 791 C CA . ARG A 1 99 ? -18.221 3.136 5.166 1.00 52.09 99 ARG A CA 1
ATOM 792 C C . ARG A 1 99 ? -18.392 2.848 6.646 1.00 52.09 99 ARG A C 1
ATOM 794 O O . ARG A 1 99 ? -17.907 1.837 7.143 1.00 52.09 99 ARG A O 1
ATOM 801 N N . SER A 1 100 ? -19.046 3.768 7.353 1.00 40.19 100 SER A N 1
ATOM 802 C CA . SER A 1 100 ? -19.871 3.350 8.477 1.00 40.19 100 SER A CA 1
ATOM 803 C C . SER A 1 100 ? -20.726 2.203 7.938 1.00 40.19 100 SER A C 1
ATOM 805 O O . SER A 1 100 ? -21.416 2.409 6.935 1.00 40.19 100 SER A O 1
ATOM 807 N N . PRO A 1 101 ? -20.687 0.989 8.502 1.00 44.12 101 PRO A N 1
ATOM 808 C CA . PRO A 1 101 ? -21.876 0.172 8.449 1.00 44.12 101 PRO A CA 1
ATOM 809 C C . PRO A 1 101 ? -22.903 0.938 9.288 1.00 44.12 101 PRO A C 1
ATOM 811 O O . PRO A 1 101 ? -23.010 0.737 10.496 1.00 44.12 101 PRO A O 1
ATOM 814 N N . ASP A 1 102 ? -23.574 1.913 8.674 1.00 43.47 102 ASP A N 1
ATOM 815 C CA . ASP A 1 102 ? -24.845 2.377 9.190 1.00 43.47 102 ASP A CA 1
ATOM 816 C C . ASP A 1 102 ? -25.732 1.138 9.199 1.00 43.47 102 ASP A C 1
ATOM 818 O O . ASP A 1 102 ? -26.073 0.600 8.151 1.00 43.47 102 ASP A O 1
ATOM 822 N N . VAL A 1 103 ? -25.954 0.610 10.402 1.00 47.06 103 VAL A N 1
ATOM 823 C CA . VAL A 1 103 ? -27.296 0.347 10.920 1.00 47.06 103 VAL A CA 1
ATOM 824 C C . VAL A 1 103 ? -28.293 0.008 9.803 1.00 47.06 103 VAL A C 1
ATOM 826 O O . VAL A 1 103 ? -29.182 0.793 9.488 1.00 47.06 103 VAL A O 1
ATOM 829 N N . GLU A 1 104 ? -28.147 -1.163 9.187 1.00 43.38 104 GLU A N 1
ATOM 830 C CA . GLU A 1 104 ? -29.213 -1.743 8.376 1.00 43.38 104 GLU A CA 1
ATOM 831 C C . GLU A 1 104 ? -29.948 -2.778 9.233 1.00 43.38 104 GLU A C 1
ATOM 833 O O . GLU A 1 104 ? -29.499 -3.912 9.396 1.00 43.38 104 GLU A O 1
ATOM 838 N N . ASN A 1 105 ? -31.107 -2.331 9.733 1.00 39.81 105 ASN A N 1
ATOM 839 C CA . ASN A 1 105 ? -32.236 -3.085 10.296 1.00 39.81 105 ASN A CA 1
ATOM 840 C C . ASN A 1 105 ? -32.212 -3.423 11.798 1.00 39.81 105 ASN A C 1
ATOM 842 O O . ASN A 1 105 ? -32.164 -4.585 12.186 1.00 39.81 105 ASN A O 1
ATOM 846 N N . ASP A 1 106 ? -32.406 -2.388 12.622 1.00 41.31 106 ASP A N 1
ATOM 847 C CA . ASP A 1 106 ? -33.439 -2.432 13.672 1.00 41.31 106 ASP A CA 1
ATOM 848 C C . ASP A 1 106 ? -34.700 -1.725 13.123 1.00 41.31 106 ASP A C 1
ATOM 850 O O . ASP A 1 106 ? -34.882 -0.522 13.323 1.00 41.31 106 ASP A O 1
ATOM 854 N N . LEU A 1 107 ? -35.536 -2.455 12.374 1.00 40.84 107 LEU A N 1
ATOM 855 C CA . LEU A 1 107 ? -36.955 -2.152 12.121 1.00 40.84 107 LEU A CA 1
ATOM 856 C C . LEU A 1 107 ? -37.746 -3.461 12.039 1.00 40.84 107 LEU A C 1
ATOM 858 O O . LEU A 1 107 ? -37.293 -4.373 11.311 1.00 40.84 107 LEU A O 1
#

Secondary structure (DSSP, 8-state):
----------------TT-----PPP-------HHHHHHHHHHT-EEEEEEEEETTTEEEEEEEEE-TTS-EEEEEEEEESHHHHHHHHHHHHHT------------

Organism: NCBI:txid319629

Sequence (107 aa):
MSNYNSSNMRIELTSPEGSQHPVRPPVVEPQLTIAAEYNMVRYGVAYGISSHFDETYGTLYTLQVYDRNGVPNLRVQRILGFGAVERQLNHYLENYPVRSPDVENDL

Radius of gyration: 22.58 Å; chains: 1; bounding box: 57×43×77 Å

pLDDT: mean 77.81, std 21.09, range [39.19, 97.19]